Protein AF-A0A1H0Q918-F1 (afdb_monomer)

Nearest PDB structures (foldseek):
  2pw9-assembly2_D  TM=9.458E-01  e=2.520E-01  Desulfotalea psychrophila LSv54
  2pw9-assembly1_A  TM=9.564E-01  e=3.119E-01  Desulfotalea psychrophila LSv54
  4pde-assembly1_A-2  TM=9.384E-01  e=3.119E-01  Escherichia coli

Mean predicted aligned error: 3.01 Å

Secondary structure (DSSP, 8-state):
--HHHHHHHHHTT--EEEEEETTEEEEEE-GGG--PPPP-

Foldseek 3Di:
DDPVVLVVCAVVVHWDWPPDDPLDTDTSGNCVPDDDDDDD

Structure (mmCIF, N/CA/C/O backbone):
data_AF-A0A1H0Q918-F1
#
_entry.id   AF-A0A1H0Q918-F1
#
loop_
_atom_site.group_PDB
_atom_site.id
_atom_site.type_symbol
_atom_site.label_atom_id
_atom_site.label_alt_id
_atom_site.label_comp_id
_atom_site.label_asym_id
_atom_site.label_entity_id
_atom_site.label_seq_id
_atom_site.pdbx_PDB_ins_code
_atom_site.Cartn_x
_atom_site.Cartn_y
_atom_site.Cartn_z
_atom_site.occupancy
_atom_site.B_iso_or_equiv
_atom_site.auth_seq_id
_atom_site.auth_comp_id
_atom_site.auth_asym_id
_atom_site.auth_atom_id
_atom_site.pdbx_PDB_model_num
ATOM 1 N N . PRO A 1 1 ? 7.209 1.842 1.479 1.00 88.75 1 PRO A N 1
ATOM 2 C CA . PRO A 1 1 ? 6.203 2.507 2.348 1.00 88.75 1 PRO A CA 1
ATOM 3 C C . PRO A 1 1 ? 6.718 2.555 3.795 1.00 88.75 1 PRO A C 1
ATOM 5 O O . PRO A 1 1 ? 7.582 1.743 4.112 1.00 88.75 1 PRO A O 1
ATOM 8 N N . SER A 1 2 ? 6.251 3.485 4.636 1.00 96.69 2 SER A N 1
ATOM 9 C CA . SER A 1 2 ? 6.549 3.473 6.082 1.00 96.69 2 SER A CA 1
ATOM 10 C C . SER A 1 2 ? 5.664 2.457 6.815 1.00 96.69 2 SER A C 1
ATOM 12 O O . SER A 1 2 ? 4.604 2.105 6.300 1.00 96.69 2 SER A O 1
ATOM 14 N N . SER A 1 3 ? 6.067 2.015 8.014 1.00 96.50 3 SER A N 1
ATOM 15 C CA . SER A 1 3 ? 5.250 1.124 8.860 1.00 96.50 3 SER A CA 1
ATOM 16 C C . SER A 1 3 ? 3.874 1.722 9.158 1.00 96.50 3 SER A C 1
ATOM 18 O O . SER A 1 3 ? 2.872 1.062 8.927 1.00 96.50 3 SER A O 1
ATOM 20 N N . LEU A 1 4 ? 3.815 3.016 9.498 1.00 98.00 4 LEU A N 1
ATOM 21 C CA . LEU A 1 4 ? 2.555 3.730 9.742 1.00 98.00 4 LEU A CA 1
ATOM 22 C C . LEU A 1 4 ? 1.573 3.647 8.560 1.00 98.00 4 LEU A C 1
ATOM 24 O O . LEU A 1 4 ? 0.371 3.512 8.759 1.00 98.00 4 LEU A O 1
ATOM 28 N N . ALA A 1 5 ? 2.067 3.733 7.321 1.00 98.06 5 ALA A N 1
ATOM 29 C CA . ALA A 1 5 ? 1.207 3.621 6.146 1.00 98.06 5 ALA A CA 1
ATOM 30 C C . ALA A 1 5 ? 0.649 2.198 5.972 1.00 98.06 5 ALA A C 1
ATOM 32 O O . ALA A 1 5 ? -0.475 2.042 5.500 1.00 98.06 5 ALA A O 1
ATOM 33 N N . VAL A 1 6 ? 1.430 1.176 6.342 1.00 98.25 6 VAL A N 1
ATOM 34 C CA . VAL A 1 6 ? 1.007 -0.232 6.309 1.00 98.25 6 VAL A CA 1
ATOM 35 C C . VAL A 1 6 ? -0.056 -0.486 7.376 1.00 98.25 6 VAL A C 1
ATOM 37 O O . VAL A 1 6 ? -1.124 -0.993 7.039 1.00 98.25 6 VAL A O 1
ATOM 40 N N . ASP A 1 7 ? 0.189 -0.056 8.615 1.00 98.38 7 ASP A N 1
ATOM 41 C CA . ASP A 1 7 ? -0.742 -0.220 9.738 1.00 98.38 7 ASP A CA 1
ATOM 42 C C . ASP A 1 7 ? -2.090 0.452 9.437 1.00 98.38 7 ASP A C 1
ATOM 44 O O . ASP A 1 7 ? -3.139 -0.190 9.494 1.00 98.38 7 ASP A O 1
ATOM 48 N N . LEU A 1 8 ? -2.062 1.708 8.970 1.00 98.44 8 LEU A N 1
ATOM 49 C CA . LEU A 1 8 ? -3.269 2.433 8.574 1.00 98.44 8 LEU A CA 1
ATOM 50 C C . LEU A 1 8 ? -4.039 1.705 7.466 1.00 98.44 8 LEU A C 1
ATOM 52 O O . LEU A 1 8 ? -5.268 1.644 7.504 1.00 98.44 8 LEU A O 1
ATOM 56 N N . ALA A 1 9 ? -3.341 1.160 6.466 1.00 98.56 9 ALA A N 1
ATOM 57 C CA . ALA A 1 9 ? -3.990 0.446 5.373 1.00 98.56 9 ALA A CA 1
ATOM 58 C C . ALA A 1 9 ? -4.697 -0.832 5.852 1.00 98.56 9 ALA A C 1
ATOM 60 O O . ALA A 1 9 ? -5.772 -1.147 5.340 1.00 98.56 9 ALA A O 1
ATOM 61 N N . HIS A 1 10 ? -4.142 -1.532 6.846 1.00 98.25 10 HIS A N 1
ATOM 62 C CA . HIS A 1 10 ? -4.810 -2.666 7.484 1.00 98.25 10 HIS A CA 1
ATOM 63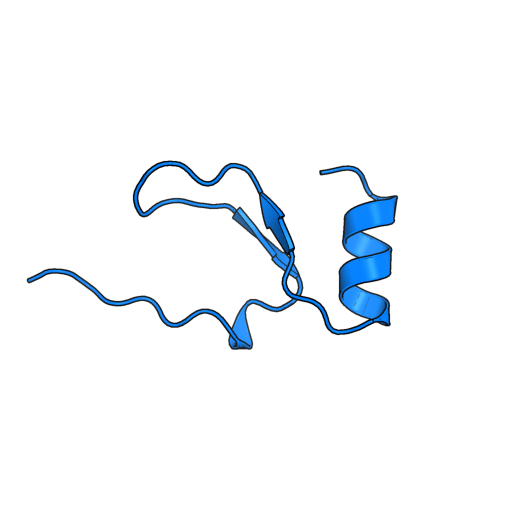 C C . HIS A 1 10 ? -6.041 -2.233 8.284 1.00 98.25 10 HIS A C 1
ATOM 65 O O . HIS A 1 10 ? -7.117 -2.794 8.080 1.00 98.25 10 HIS A O 1
ATOM 71 N N . GLU A 1 11 ? -5.908 -1.221 9.141 1.00 98.44 11 GLU A N 1
ATOM 72 C CA . GLU A 1 11 ? -6.989 -0.753 10.022 1.00 98.44 11 GLU A CA 1
ATOM 73 C C . GLU A 1 11 ? -8.183 -0.185 9.248 1.00 98.44 11 GLU A C 1
ATOM 75 O O . GLU A 1 11 ? -9.336 -0.385 9.621 1.00 98.44 11 GLU A O 1
ATOM 80 N N . THR A 1 12 ? -7.913 0.504 8.140 1.00 98.38 12 THR A N 1
ATOM 81 C CA . THR A 1 12 ? -8.944 1.147 7.310 1.00 98.38 12 THR A CA 1
ATOM 82 C C . THR A 1 12 ? -9.426 0.273 6.154 1.00 98.38 12 THR A C 1
ATOM 84 O O . THR A 1 12 ? -10.305 0.676 5.393 1.00 98.38 12 THR A O 1
ATOM 87 N N . GLY A 1 13 ? -8.862 -0.929 6.000 1.00 97.75 13 GLY A N 1
ATOM 88 C CA . GLY A 1 13 ? -9.235 -1.855 4.935 1.00 97.75 13 GLY A CA 1
ATOM 89 C C . GLY A 1 13 ? -8.866 -1.369 3.530 1.00 97.75 13 GLY A C 1
ATOM 90 O O . GLY A 1 13 ? -9.527 -1.748 2.562 1.00 97.75 13 GLY A O 1
ATOM 91 N N . LEU A 1 14 ? -7.815 -0.557 3.385 1.00 98.44 14 LEU A N 1
ATOM 92 C CA . LEU A 1 14 ? -7.304 -0.096 2.090 1.00 98.44 14 LEU A CA 1
ATOM 93 C C . LEU A 1 14 ? -6.447 -1.170 1.402 1.00 98.44 14 LEU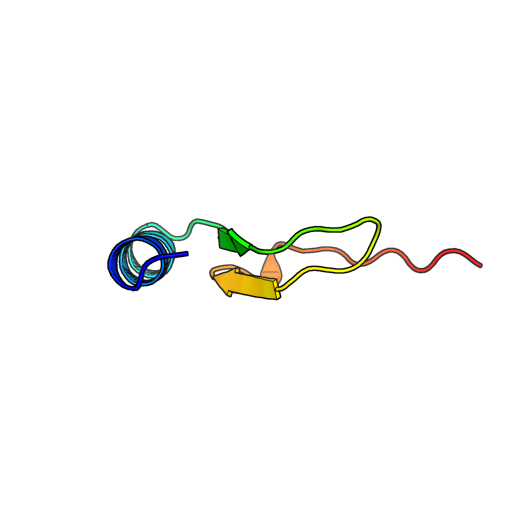 A C 1
ATOM 95 O O . LEU A 1 14 ? -6.059 -2.172 2.001 1.00 98.44 14 LEU A O 1
ATOM 99 N N . THR A 1 15 ? -6.187 -1.017 0.099 1.00 98.44 15 THR A N 1
ATOM 100 C CA . THR A 1 15 ? -5.091 -1.752 -0.560 1.00 98.44 15 THR A CA 1
ATOM 101 C C . THR A 1 15 ? -3.894 -0.836 -0.606 1.00 98.44 15 THR A C 1
ATOM 103 O O . THR A 1 15 ? -3.993 0.274 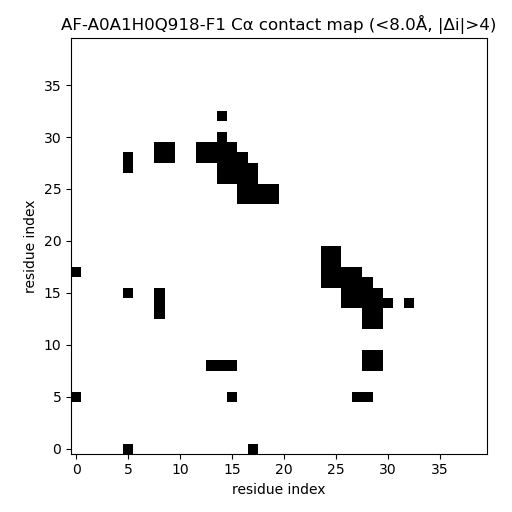-1.126 1.00 98.44 15 THR A O 1
ATOM 106 N N . LEU A 1 16 ? -2.763 -1.317 -0.103 1.00 98.44 16 LEU A N 1
ATOM 107 C CA . LEU A 1 16 ? -1.501 -0.605 -0.195 1.00 98.44 16 LEU A CA 1
ATOM 108 C C . LEU A 1 16 ? -0.542 -1.397 -1.072 1.00 98.44 16 LEU A C 1
ATOM 110 O O . LEU A 1 16 ? -0.129 -2.499 -0.720 1.00 98.44 16 LEU A O 1
ATOM 114 N N . ILE A 1 17 ? -0.167 -0.804 -2.200 1.00 97.94 17 ILE A N 1
ATOM 115 C CA . ILE A 1 17 ? 0.820 -1.348 -3.127 1.00 97.94 17 ILE A CA 1
ATOM 116 C C . ILE A 1 17 ? 2.044 -0.435 -3.124 1.00 97.94 17 ILE A C 1
ATOM 118 O O . ILE A 1 17 ? 1.930 0.787 -3.202 1.00 97.94 17 ILE A O 1
ATOM 122 N N . GLY A 1 18 ? 3.229 -1.032 -3.033 1.00 97.69 18 GLY A N 1
ATOM 123 C CA . GLY A 1 18 ? 4.506 -0.340 -3.139 1.00 97.69 18 GLY A CA 1
ATOM 124 C C . GLY A 1 18 ? 5.369 -0.918 -4.253 1.00 97.69 18 GLY A C 1
ATOM 125 O O . GLY A 1 18 ? 5.167 -2.045 -4.695 1.00 97.69 18 GLY A O 1
ATOM 126 N N . PHE A 1 19 ? 6.360 -0.136 -4.686 1.00 96.94 19 PHE A N 1
ATOM 127 C CA . PHE A 1 19 ? 7.360 -0.568 -5.669 1.00 96.94 19 PHE A CA 1
ATOM 128 C C . PHE A 1 19 ? 6.778 -1.063 -7.010 1.00 96.94 19 PHE A C 1
ATOM 130 O O . PHE A 1 19 ? 7.414 -1.857 -7.691 1.00 96.94 19 PHE A O 1
ATOM 137 N N . LEU A 1 20 ? 5.602 -0.567 -7.419 1.00 95.44 20 LEU A N 1
AT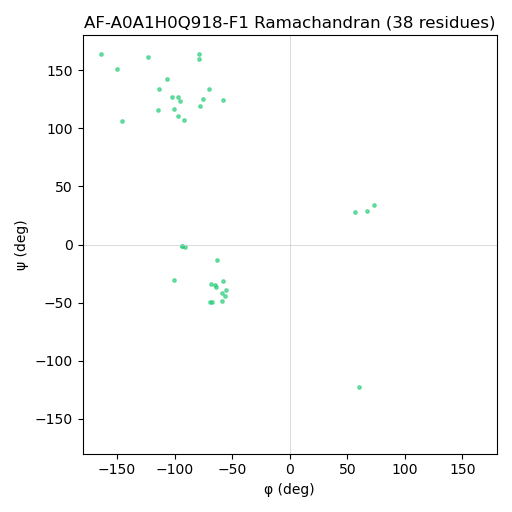OM 138 C CA . LEU A 1 20 ? 4.994 -0.902 -8.711 1.00 95.44 20 LEU A CA 1
ATOM 139 C C . LEU A 1 20 ? 5.929 -0.529 -9.878 1.00 95.44 20 LEU A C 1
ATOM 141 O O . LEU A 1 20 ? 6.372 0.623 -9.998 1.00 95.44 20 LEU A O 1
ATOM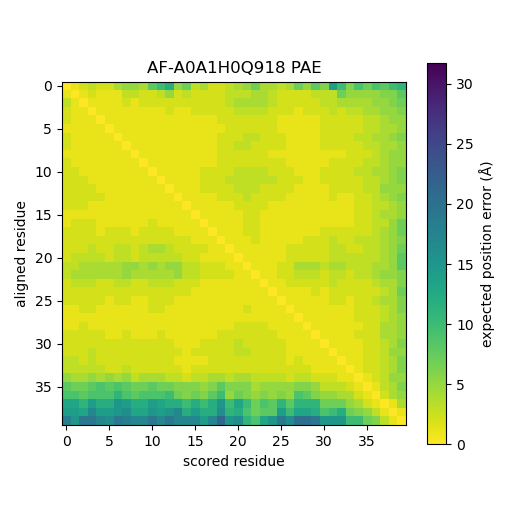 145 N N . ARG A 1 21 ? 6.233 -1.519 -10.725 1.00 95.44 21 ARG A N 1
ATOM 146 C CA . ARG A 1 21 ? 7.067 -1.430 -11.931 1.00 95.44 21 ARG A CA 1
ATOM 147 C C . ARG A 1 21 ? 6.524 -2.394 -12.989 1.00 95.44 21 ARG A C 1
ATOM 149 O O . ARG A 1 21 ? 6.700 -3.606 -12.886 1.00 95.44 21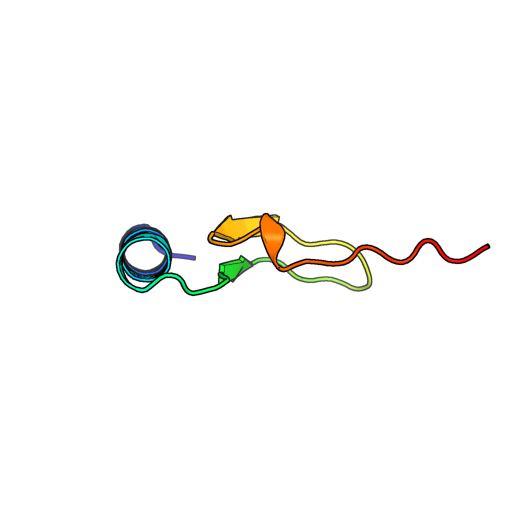 ARG A O 1
ATOM 156 N N . GLY A 1 22 ? 5.874 -1.856 -14.020 1.00 91.81 22 GLY A N 1
ATOM 157 C CA . GLY A 1 22 ? 5.207 -2.684 -15.027 1.00 91.81 22 GLY A CA 1
ATOM 158 C C . GLY A 1 22 ? 4.125 -3.554 -14.382 1.00 91.81 22 GLY A C 1
ATOM 159 O O . GLY A 1 22 ? 3.234 -3.029 -13.722 1.00 91.81 22 GLY A O 1
ATOM 160 N N . THR A 1 23 ? 4.228 -4.872 -14.551 1.00 91.56 23 THR A N 1
ATOM 161 C CA . THR A 1 23 ? 3.297 -5.867 -13.989 1.00 91.56 23 THR A CA 1
ATOM 162 C C . THR A 1 23 ? 3.705 -6.394 -12.609 1.00 91.56 23 THR A C 1
ATOM 164 O O . THR A 1 23 ? 2.983 -7.204 -12.035 1.00 91.56 23 THR A O 1
ATOM 167 N N . SER A 1 24 ? 4.848 -5.958 -12.069 1.00 93.12 24 SER A N 1
ATOM 168 C CA . SER A 1 24 ? 5.365 -6.411 -10.775 1.00 93.12 24 SER A CA 1
ATOM 169 C C . SER A 1 24 ? 5.215 -5.336 -9.702 1.00 93.12 24 SER A C 1
ATOM 171 O O . SER A 1 24 ? 5.376 -4.141 -9.966 1.00 93.12 24 SER A O 1
ATOM 173 N N . MET A 1 25 ? 4.891 -5.761 -8.483 1.00 96.69 25 MET A N 1
ATOM 174 C CA . MET A 1 25 ? 4.661 -4.891 -7.334 1.00 96.69 25 MET A CA 1
ATOM 175 C C . MET A 1 25 ? 4.702 -5.675 -6.022 1.00 96.69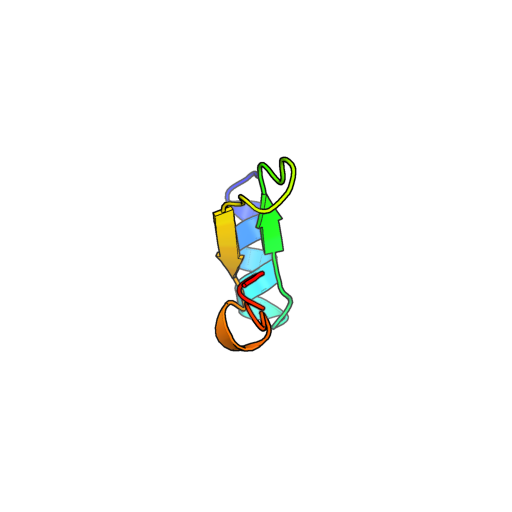 25 MET A C 1
ATOM 177 O O . MET A 1 25 ? 4.510 -6.889 -6.016 1.00 96.69 25 MET A O 1
ATOM 181 N N . ASN A 1 26 ? 4.845 -4.959 -4.907 1.00 97.69 26 ASN A N 1
ATOM 182 C CA . ASN A 1 26 ? 4.657 -5.515 -3.570 1.00 97.69 26 ASN A CA 1
ATOM 183 C C . ASN A 1 26 ? 3.294 -5.087 -3.032 1.00 97.69 26 ASN A C 1
ATOM 185 O O . ASN A 1 26 ? 3.003 -3.888 -2.975 1.00 97.69 26 ASN A O 1
ATOM 189 N N . VAL A 1 27 ? 2.488 -6.046 -2.586 1.00 97.75 27 VAL A N 1
ATOM 190 C CA . VAL A 1 27 ? 1.241 -5.763 -1.872 1.00 97.75 27 VAL A CA 1
ATOM 191 C C . VAL A 1 27 ? 1.519 -5.819 -0.374 1.00 97.75 27 VAL A C 1
ATOM 193 O O . VAL A 1 27 ? 2.033 -6.811 0.126 1.00 97.75 27 VAL A O 1
ATOM 196 N N . TYR A 1 28 ? 1.219 -4.732 0.328 1.00 98.12 28 TYR A N 1
ATOM 197 C CA . TYR A 1 28 ? 1.415 -4.601 1.774 1.00 98.12 28 TYR A CA 1
ATOM 198 C C . TYR A 1 28 ? 0.114 -4.798 2.551 1.00 98.12 28 TYR A C 1
ATOM 200 O O . TYR A 1 28 ? 0.146 -5.276 3.674 1.00 98.12 28 TYR A O 1
ATOM 208 N N . ALA A 1 29 ? -1.025 -4.442 1.956 1.00 98.62 29 ALA A N 1
ATOM 209 C CA . ALA A 1 29 ? -2.346 -4.673 2.526 1.00 98.62 29 ALA A CA 1
ATOM 210 C C . ALA A 1 29 ? -3.370 -4.853 1.406 1.00 98.62 29 ALA A C 1
ATOM 212 O O . ALA A 1 29 ? -3.234 -4.269 0.327 1.00 98.62 29 ALA A O 1
ATOM 213 N N . GLY A 1 30 ? -4.420 -5.625 1.676 1.00 97.75 30 GLY A N 1
ATOM 214 C CA . GLY A 1 30 ? -5.565 -5.752 0.785 1.00 97.75 30 GLY A CA 1
ATOM 215 C C . GLY A 1 30 ? -5.322 -6.565 -0.491 1.00 97.75 30 GLY A C 1
ATOM 216 O O . GLY A 1 30 ? -5.896 -6.238 -1.530 1.00 97.75 30 GLY A O 1
ATOM 217 N N . GLU A 1 31 ? -4.478 -7.597 -0.434 1.00 97.12 31 GLU A N 1
ATOM 218 C CA . GLU A 1 31 ? -4.143 -8.462 -1.579 1.00 97.12 31 GLU A CA 1
ATOM 219 C C . GLU A 1 31 ? -5.353 -9.151 -2.203 1.00 97.12 31 GLU A C 1
ATOM 221 O O . GLU A 1 31 ? -5.421 -9.288 -3.420 1.00 97.12 31 GLU A O 1
ATOM 226 N N . GLN A 1 32 ? -6.373 -9.464 -1.402 1.00 96.75 32 GLN A N 1
ATOM 227 C CA . GLN A 1 32 ? -7.599 -10.101 -1.878 1.00 96.75 32 GLN A CA 1
ATOM 228 C C . GLN A 1 32 ? -8.398 -9.248 -2.883 1.00 96.75 32 GLN A C 1
ATOM 230 O O . GLN A 1 32 ? -9.317 -9.751 -3.520 1.00 96.75 32 GLN A O 1
ATOM 235 N N . ARG A 1 33 ? -8.081 -7.951 -3.021 1.00 96.38 33 A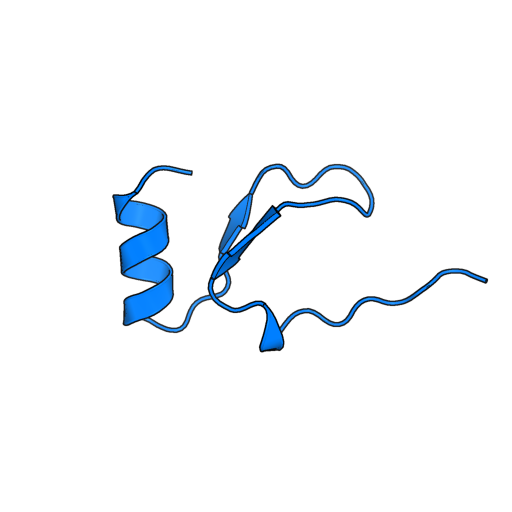RG A N 1
ATOM 236 C CA . ARG A 1 33 ? -8.691 -7.043 -4.011 1.00 96.38 33 ARG A CA 1
ATOM 237 C C . ARG A 1 33 ? -7.889 -6.941 -5.317 1.00 96.38 33 ARG A C 1
ATOM 239 O O . ARG A 1 33 ? -8.312 -6.233 -6.227 1.00 96.38 33 ARG A O 1
ATOM 246 N N . VAL A 1 34 ? -6.751 -7.628 -5.430 1.00 94.81 34 VAL A N 1
ATOM 247 C CA . VAL A 1 34 ? -5.871 -7.578 -6.604 1.00 94.81 34 VAL A CA 1
ATOM 248 C C . VAL A 1 34 ? -6.154 -8.763 -7.531 1.00 94.81 34 VAL A C 1
ATOM 250 O O . VAL A 1 34 ? -5.816 -9.901 -7.222 1.00 94.81 34 VAL A O 1
ATOM 253 N N . ALA A 1 35 ? -6.733 -8.491 -8.703 1.00 93.00 35 ALA A N 1
ATOM 254 C CA . ALA A 1 35 ? -6.946 -9.495 -9.745 1.00 93.00 35 ALA A CA 1
ATOM 255 C C . ALA A 1 35 ? -5.765 -9.523 -10.729 1.00 93.00 35 ALA A C 1
ATOM 257 O O . ALA A 1 35 ? -5.614 -8.627 -11.564 1.00 93.00 35 ALA A O 1
ATOM 258 N N . LEU A 1 36 ? -4.932 -10.564 -10.650 1.00 87.00 36 LEU A N 1
ATOM 259 C CA . LEU A 1 36 ? -3.847 -10.780 -11.605 1.00 87.00 36 LEU A CA 1
ATOM 260 C C . LEU A 1 36 ? -4.408 -11.358 -12.905 1.00 87.00 36 LEU A C 1
ATOM 262 O O . LEU A 1 36 ? -4.987 -12.442 -12.917 1.00 87.00 36 LEU A O 1
ATOM 266 N N . HIS A 1 37 ? -4.214 -10.632 -14.002 1.00 84.31 37 HIS A N 1
ATOM 267 C CA . HIS A 1 37 ? -4.501 -11.128 -15.342 1.00 84.31 37 HIS A CA 1
ATOM 268 C C . HIS A 1 37 ? -3.186 -11.567 -15.977 1.00 84.31 37 HIS A C 1
ATOM 270 O O . HIS A 1 37 ? -2.287 -10.748 -16.172 1.00 84.31 37 HIS A O 1
ATOM 276 N N . ALA A 1 38 ? -3.064 -12.858 -16.281 1.00 76.38 38 ALA A N 1
ATOM 277 C CA . ALA A 1 38 ? -1.945 -13.357 -17.065 1.00 76.38 38 ALA A CA 1
ATOM 278 C C . ALA A 1 38 ? -2.162 -12.972 -18.535 1.00 76.38 38 ALA A C 1
ATOM 280 O O . ALA A 1 38 ? -3.208 -13.270 -19.112 1.00 76.38 38 ALA A O 1
ATOM 281 N N . THR A 1 39 ? -1.187 -12.298 -19.138 1.00 77.94 39 THR A N 1
ATOM 282 C CA . THR A 1 39 ? -1.101 -12.202 -20.598 1.00 77.94 39 THR A CA 1
ATOM 283 C C . THR A 1 39 ? -0.710 -13.568 -21.160 1.00 77.94 39 THR A C 1
ATOM 285 O O . THR A 1 39 ? 0.185 -14.205 -20.602 1.00 77.94 39 THR A O 1
ATOM 288 N N . ALA A 1 40 ? -1.410 -14.005 -22.212 1.00 66.25 40 ALA A N 1
ATOM 289 C CA . ALA A 1 40 ? -1.141 -15.251 -22.935 1.00 66.25 40 ALA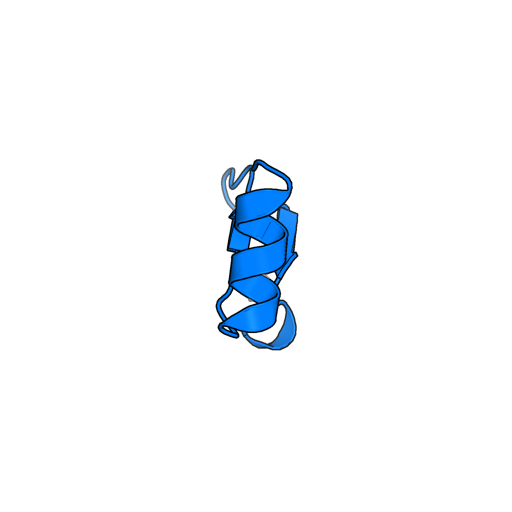 A CA 1
ATOM 290 C C . ALA A 1 40 ? 0.238 -15.257 -23.612 1.00 66.25 40 ALA A C 1
ATOM 292 O O . ALA A 1 40 ? 0.711 -14.159 -23.989 1.00 66.25 40 ALA A O 1
#

InterPro domains:
  IPR003786 Sulfur carrier protein FdhD [PF02634] (1-34)
  IPR016193 Cytidine deaminase-like [SSF53927] (1-34)

Radius of gyration: 11.32 Å; Cα contacts (8 Å, |Δi|>4): 39; chains: 1; bounding box: 17×19×33 Å

Organism: NCBI:txid310781

Sequence (40 aa):
PSSLAVDLAHETGLTLIGFLRGTSMNVYAGEQRVALHATA

Solvent-accessible surface area (backbone atoms only — not comparable to full-atom values): 2684 Å² total; per-residue (Å²): 129,57,70,67,60,46,54,50,21,56,79,72,68,36,68,36,74,37,82,74,53,93,94,44,64,45,72,74,25,50,60,93,77,64,83,86,78,81,81,131

pLDDT: mean 94.41, std 6.93, range [66.25, 98.62]